Protein AF-R9ME19-F1 (afdb_monomer_lite)

Secondary structure (DSSP, 8-state):
--S-HHHHSS---HHHHHHHHHHTTTS-HHHHHHHHHTS-TT--S-HHHHHHHHHHHHHHHHHS-HHHHHHHH-

Foldseek 3Di:
DVDDVLVVVDDPPLVVLLVLLVVVVPDPLVVSLCCCQVVVPVVDPDSVVSNSNSVVSVVVCVPDDVVVSVVSND

pLDDT: mean 93.26, std 6.99, range [68.5, 98.5]

Radius of gyration: 12.34 Å; chains: 1; bounding box: 35×25×29 Å

Str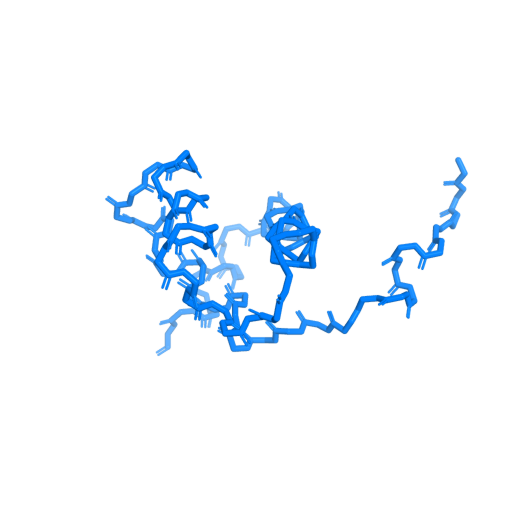ucture (mmCIF, N/CA/C/O backbone):
data_AF-R9ME19-F1
#
_entry.id   AF-R9ME19-F1
#
loop_
_atom_site.group_PDB
_atom_site.id
_atom_site.type_symbol
_atom_site.label_atom_id
_atom_site.label_alt_id
_atom_site.label_comp_id
_atom_site.label_asym_id
_atom_site.label_entity_id
_atom_site.label_seq_id
_atom_site.pdbx_PDB_ins_code
_atom_site.Cartn_x
_atom_site.Cartn_y
_atom_site.Cartn_z
_atom_site.occupancy
_atom_site.B_iso_or_equiv
_atom_site.auth_seq_id
_atom_site.auth_comp_id
_atom_site.auth_asym_id
_atom_site.auth_atom_id
_atom_site.pdbx_PDB_model_num
ATOM 1 N N . MET A 1 1 ? 20.472 12.113 1.285 1.00 68.50 1 MET A N 1
ATOM 2 C CA . MET A 1 1 ? 20.902 11.150 2.319 1.00 68.50 1 MET A CA 1
ATOM 3 C C . MET A 1 1 ? 20.982 9.801 1.630 1.00 68.50 1 MET A C 1
ATOM 5 O O . MET A 1 1 ? 19.990 9.411 1.029 1.00 68.50 1 MET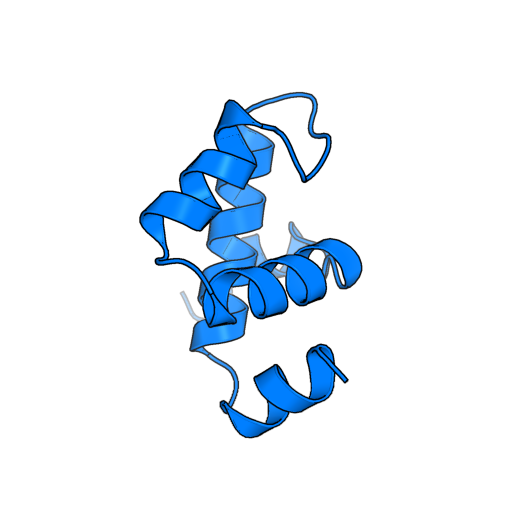 A O 1
ATOM 9 N N . GLU A 1 2 ? 22.149 9.163 1.617 1.00 80.75 2 GLU A N 1
ATOM 10 C CA . GLU A 1 2 ? 22.371 7.889 0.909 1.00 80.75 2 GLU A CA 1
ATOM 11 C C . GLU A 1 2 ? 21.589 6.727 1.550 1.00 80.75 2 GLU A C 1
ATOM 13 O O . GLU A 1 2 ? 21.106 5.834 0.863 1.00 80.75 2 GLU A O 1
ATOM 18 N N . TYR A 1 3 ? 21.349 6.816 2.862 1.00 77.19 3 TYR A N 1
ATOM 19 C CA . TYR A 1 3 ? 20.534 5.883 3.634 1.00 77.19 3 TYR A CA 1
ATOM 20 C C . TYR A 1 3 ? 19.340 6.598 4.265 1.00 77.19 3 TYR A C 1
ATOM 22 O O . TYR A 1 3 ? 19.399 7.787 4.576 1.00 77.19 3 TYR A O 1
ATOM 30 N N . SER A 1 4 ? 18.241 5.869 4.461 1.00 80.06 4 SER A N 1
ATOM 31 C CA . SER A 1 4 ? 17.024 6.385 5.088 1.00 80.06 4 SER A CA 1
ATOM 32 C C . SER A 1 4 ? 16.527 5.422 6.156 1.00 80.06 4 SER A C 1
ATOM 34 O O . SER A 1 4 ? 16.369 4.228 5.895 1.00 80.06 4 SER A O 1
ATOM 36 N N . ALA A 1 5 ? 16.176 5.961 7.327 1.00 82.25 5 ALA A N 1
ATOM 37 C CA . ALA A 1 5 ? 15.494 5.205 8.376 1.00 82.25 5 ALA A CA 1
ATOM 38 C C . ALA A 1 5 ? 14.198 4.551 7.861 1.00 82.25 5 ALA A C 1
ATOM 40 O O . ALA A 1 5 ? 13.839 3.461 8.290 1.00 82.25 5 ALA A O 1
ATOM 41 N N . GLY A 1 6 ? 13.539 5.149 6.861 1.00 74.56 6 GLY A N 1
ATOM 42 C CA . GLY A 1 6 ? 12.319 4.601 6.270 1.00 74.56 6 GLY A CA 1
ATOM 43 C C . GLY A 1 6 ? 12.483 3.205 5.660 1.00 74.56 6 GLY A C 1
ATOM 44 O O . GLY A 1 6 ? 11.495 2.480 5.572 1.00 74.56 6 GLY A O 1
ATOM 45 N N . ASN A 1 7 ? 13.700 2.800 5.281 1.00 70.25 7 ASN A N 1
ATOM 46 C CA . ASN A 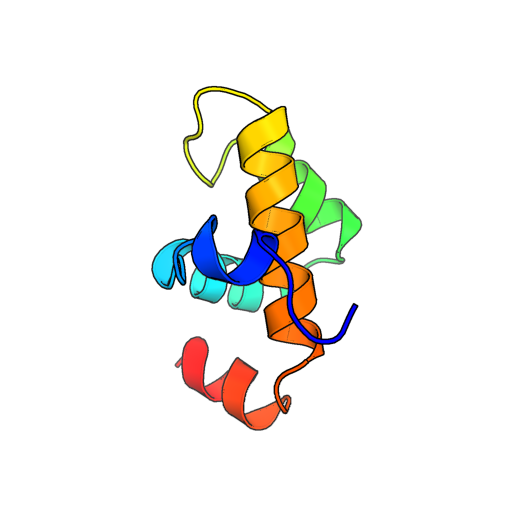1 7 ? 13.947 1.452 4.764 1.00 70.25 7 ASN A CA 1
ATOM 47 C C . ASN A 1 7 ? 14.003 0.391 5.872 1.00 70.25 7 ASN A C 1
ATOM 49 O O . ASN A 1 7 ? 13.582 -0.737 5.642 1.00 70.25 7 ASN A O 1
ATOM 53 N N . VAL A 1 8 ? 14.472 0.752 7.070 1.00 77.62 8 VAL A N 1
ATOM 54 C CA . VAL A 1 8 ? 14.540 -0.153 8.234 1.00 77.62 8 VAL A CA 1
ATOM 55 C C . VAL A 1 8 ? 13.277 -0.103 9.098 1.00 77.62 8 VAL A C 1
ATOM 57 O O . VAL A 1 8 ? 12.960 -1.071 9.778 1.00 77.62 8 VAL A O 1
ATOM 60 N N . SER A 1 9 ? 12.513 0.992 9.054 1.00 80.56 9 SER A N 1
ATOM 61 C CA . SER A 1 9 ? 11.278 1.148 9.839 1.00 80.56 9 SER A CA 1
ATOM 62 C C . SER A 1 9 ? 10.046 0.460 9.234 1.00 80.56 9 SER A C 1
ATOM 64 O O . SER A 1 9 ? 9.014 0.372 9.899 1.00 80.56 9 SER A O 1
ATOM 66 N N . ASN A 1 10 ? 10.126 -0.001 7.982 1.00 83.62 10 ASN A N 1
ATOM 67 C CA . ASN A 1 10 ? 8.995 -0.547 7.234 1.00 83.62 10 ASN A CA 1
ATOM 68 C C . ASN A 1 10 ? 9.307 -1.961 6.734 1.00 83.62 10 ASN A C 1
ATOM 70 O O . ASN A 1 10 ? 10.173 -2.140 5.875 1.00 83.62 10 ASN A O 1
ATOM 74 N N . LEU A 1 11 ? 8.546 -2.950 7.214 1.00 87.81 11 LEU A N 1
ATOM 75 C CA . LEU A 1 11 ? 8.589 -4.319 6.690 1.00 87.81 11 LEU A CA 1
ATOM 76 C C . LEU A 1 11 ? 8.241 -4.338 5.195 1.00 87.81 11 LEU A C 1
ATOM 78 O O . LEU A 1 11 ? 7.737 -3.358 4.644 1.00 87.81 11 LEU A O 1
ATOM 82 N N . LEU A 1 12 ? 8.483 -5.465 4.522 1.00 89.19 12 LEU A N 1
ATOM 83 C CA . LEU A 1 12 ? 8.106 -5.611 3.114 1.00 89.19 12 LEU A CA 1
ATOM 84 C C . LEU A 1 12 ? 6.591 -5.458 2.903 1.00 89.19 12 LEU A C 1
ATOM 86 O O . LEU A 1 12 ? 6.193 -4.841 1.919 1.00 89.19 12 LEU A O 1
ATOM 90 N N . TRP A 1 13 ? 5.781 -5.977 3.838 1.00 93.31 13 TRP A N 1
ATOM 91 C CA . TRP A 1 13 ? 4.314 -6.018 3.742 1.00 93.31 13 TRP A CA 1
ATOM 92 C C . TRP A 1 13 ? 3.842 -6.671 2.448 1.00 93.31 13 TRP A C 1
ATOM 94 O O . TRP A 1 13 ? 3.120 -6.083 1.652 1.00 93.31 13 TRP A O 1
ATOM 104 N N . PHE A 1 14 ? 4.332 -7.888 2.205 1.00 94.12 14 PHE A N 1
ATOM 105 C CA . PHE A 1 14 ? 4.127 -8.586 0.940 1.00 94.12 14 PHE A CA 1
ATOM 106 C C . PHE A 1 14 ? 2.643 -8.766 0.589 1.00 94.12 14 PHE A C 1
ATOM 108 O O . PHE A 1 14 ? 2.273 -8.599 -0.570 1.00 94.12 14 PHE A O 1
ATOM 115 N N . VAL A 1 15 ? 1.795 -9.068 1.579 1.00 95.38 15 VAL A N 1
ATOM 116 C CA . VAL A 1 15 ? 0.353 -9.260 1.370 1.00 95.38 15 VAL A CA 1
ATOM 117 C C . VAL A 1 15 ? -0.292 -7.963 0.891 1.00 95.38 15 VAL A C 1
ATOM 119 O O . VAL A 1 15 ? -0.915 -7.946 -0.168 1.00 95.38 15 VAL A O 1
ATOM 122 N N . GLU A 1 16 ? -0.074 -6.866 1.613 1.00 96.75 16 GLU A N 1
ATOM 123 C CA . GLU A 1 16 ? -0.610 -5.549 1.278 1.00 96.75 16 GLU A CA 1
ATOM 124 C C . GLU A 1 16 ? -0.018 -5.028 -0.033 1.00 96.75 16 GLU A C 1
ATOM 126 O O . GLU A 1 16 ? -0.733 -4.468 -0.859 1.00 96.75 16 GLU A O 1
ATOM 131 N N . MET A 1 17 ? 1.276 -5.254 -0.271 1.00 96.50 17 MET A N 1
ATOM 132 C CA . MET A 1 17 ? 1.958 -4.862 -1.503 1.00 96.50 17 MET A CA 1
ATOM 133 C C . MET A 1 17 ? 1.372 -5.579 -2.717 1.00 96.50 17 MET A C 1
ATOM 135 O O . MET A 1 17 ? 1.093 -4.933 -3.728 1.00 96.50 17 MET A O 1
ATOM 139 N N . ARG A 1 18 ? 1.149 -6.894 -2.617 1.00 97.06 18 ARG A N 1
ATOM 140 C CA . ARG A 1 18 ? 0.519 -7.685 -3.676 1.00 97.06 18 ARG A CA 1
ATOM 141 C C . ARG A 1 18 ? -0.917 -7.241 -3.927 1.00 97.06 18 ARG A C 1
ATOM 143 O O . ARG A 1 18 ? -1.301 -7.082 -5.082 1.00 97.06 18 ARG A O 1
ATOM 150 N N . GLU A 1 19 ? -1.700 -7.028 -2.874 1.00 97.25 19 GLU A N 1
ATOM 151 C CA . GLU A 1 19 ? -3.096 -6.607 -3.022 1.00 97.25 19 GLU A CA 1
ATOM 152 C C . GLU A 1 19 ? -3.199 -5.211 -3.645 1.00 97.25 19 GLU A C 1
ATOM 154 O O . GLU A 1 19 ? -3.961 -4.990 -4.582 1.00 97.25 19 GLU A O 1
ATOM 159 N N . THR A 1 20 ? -2.326 -4.295 -3.233 1.00 97.94 20 THR A N 1
ATOM 160 C CA . THR A 1 20 ? -2.207 -2.965 -3.845 1.00 97.94 20 THR A CA 1
ATOM 161 C C . THR A 1 20 ? -1.842 -3.053 -5.319 1.00 97.94 20 THR A C 1
ATOM 163 O O . THR A 1 20 ? -2.438 -2.362 -6.141 1.00 97.94 20 THR A O 1
ATOM 166 N N . ALA A 1 21 ? -0.886 -3.916 -5.678 1.00 97.69 21 ALA A N 1
ATOM 167 C CA . ALA A 1 21 ? -0.499 -4.121 -7.069 1.00 97.69 21 ALA A CA 1
ATOM 168 C C . ALA A 1 21 ? -1.671 -4.632 -7.923 1.00 97.69 21 ALA A C 1
ATOM 170 O O . ALA A 1 21 ? -1.819 -4.180 -9.059 1.00 97.69 21 ALA A O 1
ATOM 171 N N . LYS A 1 22 ? -2.522 -5.515 -7.374 1.00 97.62 22 LYS A N 1
ATOM 172 C CA . LYS A 1 22 ? -3.754 -5.991 -8.028 1.00 97.62 22 LYS A CA 1
ATOM 173 C C . LYS A 1 22 ? -4.778 -4.874 -8.205 1.00 97.62 22 LYS A C 1
ATOM 175 O O . LYS A 1 22 ? -5.333 -4.733 -9.292 1.00 97.62 22 LYS A O 1
ATOM 180 N N . LEU A 1 23 ? -5.020 -4.077 -7.165 1.00 98.06 23 LEU A N 1
ATOM 181 C CA . LEU A 1 23 ? -5.980 -2.970 -7.211 1.00 98.06 23 LEU A CA 1
ATOM 182 C C . LEU A 1 23 ? -5.563 -1.901 -8.225 1.00 98.06 23 LEU A C 1
ATOM 184 O O . LEU A 1 23 ? -6.392 -1.440 -9.003 1.00 98.06 23 LEU A O 1
ATOM 188 N N . LEU A 1 24 ? -4.267 -1.594 -8.300 1.00 97.31 24 LEU A N 1
ATOM 189 C CA . LEU A 1 24 ? -3.712 -0.647 -9.271 1.00 97.31 24 LEU A CA 1
ATOM 190 C C . LEU A 1 24 ? -3.786 -1.128 -10.733 1.00 97.31 24 LEU A C 1
ATOM 192 O O . LEU A 1 24 ? -3.497 -0.345 -11.630 1.00 97.31 24 LEU A O 1
ATOM 196 N N . GLN A 1 25 ? -4.178 -2.383 -11.002 1.00 95.19 25 GLN A N 1
ATOM 197 C CA . GLN A 1 25 ? -4.512 -2.820 -12.368 1.00 95.19 25 GLN A CA 1
ATOM 198 C C . GLN A 1 25 ? -5.920 -2.387 -12.801 1.00 95.19 25 GLN A C 1
ATOM 200 O O . GLN A 1 25 ? -6.232 -2.431 -13.988 1.00 95.19 25 GLN A O 1
ATOM 205 N N . LYS A 1 26 ? -6.792 -2.046 -11.845 1.00 97.25 26 LYS A N 1
ATOM 206 C CA . LYS A 1 26 ? -8.225 -1.799 -12.075 1.00 97.25 26 LYS A CA 1
ATOM 207 C C . LYS A 1 26 ? -8.650 -0.371 -11.751 1.00 97.25 26 LYS A C 1
ATOM 209 O O . LYS A 1 26 ? -9.625 0.100 -12.323 1.00 97.25 26 LYS A O 1
ATOM 214 N N . TYR A 1 27 ? -7.938 0.275 -10.836 1.00 98.25 27 TYR A N 1
ATOM 215 C CA . TYR A 1 27 ? -8.281 1.572 -10.269 1.00 98.25 27 TYR A CA 1
ATOM 216 C C . TYR A 1 27 ? -7.091 2.519 -10.336 1.00 98.25 27 TYR A C 1
ATOM 218 O O . TYR A 1 27 ? -5.933 2.085 -10.361 1.00 98.25 27 TYR A O 1
ATOM 226 N N . ASP A 1 28 ? -7.369 3.819 -10.320 1.00 97.69 28 ASP A N 1
ATOM 227 C CA . ASP A 1 28 ? -6.308 4.814 -10.240 1.00 97.69 28 ASP A CA 1
ATOM 228 C C . ASP A 1 28 ? -5.692 4.893 -8.827 1.00 97.69 28 ASP A C 1
ATOM 230 O O . ASP A 1 28 ? -6.189 4.343 -7.840 1.00 97.69 28 ASP A O 1
ATOM 234 N N . VAL A 1 29 ? -4.564 5.596 -8.705 1.00 97.94 29 VAL A N 1
ATOM 235 C CA . VAL A 1 29 ? -3.839 5.708 -7.429 1.00 97.94 29 VAL A CA 1
ATOM 236 C C . VAL A 1 29 ? -4.685 6.368 -6.334 1.00 97.94 29 VAL A C 1
ATOM 238 O O . VAL A 1 29 ? -4.543 6.002 -5.168 1.00 97.94 29 VAL A O 1
ATOM 241 N N . LYS A 1 30 ? -5.542 7.337 -6.681 1.00 97.94 30 LYS A N 1
ATOM 242 C CA . LYS A 1 30 ? -6.382 8.055 -5.714 1.00 97.94 30 LYS A CA 1
ATOM 243 C C . LYS A 1 30 ? -7.502 7.157 -5.204 1.00 97.94 30 LYS A C 1
ATOM 245 O O . LYS A 1 30 ? -7.776 7.168 -4.008 1.00 97.94 30 LYS A O 1
ATOM 250 N N . GLU A 1 31 ? -8.107 6.364 -6.079 1.00 98.44 31 GLU A N 1
ATOM 251 C CA . GLU A 1 31 ? -9.122 5.376 -5.723 1.00 98.44 31 GLU A CA 1
ATOM 252 C C . GLU A 1 31 ? -8.551 4.303 -4.796 1.00 98.44 31 GLU A C 1
ATOM 254 O O . GLU A 1 31 ? -9.125 4.045 -3.739 1.00 98.44 31 GLU A O 1
ATOM 259 N N . VAL A 1 32 ? -7.383 3.734 -5.121 1.00 98.50 32 VAL A N 1
ATOM 260 C CA . VAL A 1 32 ? -6.734 2.747 -4.241 1.00 98.50 32 VAL A CA 1
ATOM 261 C C . VAL A 1 32 ? -6.332 3.380 -2.909 1.00 98.50 32 VAL A C 1
ATOM 263 O O . VAL A 1 32 ? -6.509 2.770 -1.857 1.00 98.50 32 VAL A O 1
ATOM 266 N N . GLN A 1 33 ? -5.846 4.625 -2.918 1.00 98.19 33 GLN A N 1
ATOM 267 C CA . GLN A 1 33 ? -5.558 5.346 -1.681 1.00 98.19 33 GLN A CA 1
ATOM 268 C C . GLN A 1 33 ? -6.816 5.526 -0.825 1.00 98.19 33 GLN A C 1
ATOM 270 O O . GLN A 1 33 ? -6.745 5.329 0.385 1.00 98.19 33 GLN A O 1
ATOM 275 N N . ARG A 1 34 ? -7.959 5.861 -1.435 1.00 98.38 34 ARG A N 1
ATOM 276 C CA . ARG A 1 34 ? -9.244 5.948 -0.737 1.00 98.38 34 ARG A CA 1
ATOM 277 C C . ARG A 1 34 ? -9.612 4.609 -0.098 1.00 98.38 34 ARG A C 1
ATOM 279 O O . ARG A 1 34 ? -9.911 4.587 1.084 1.00 98.38 34 ARG A O 1
ATOM 286 N N . MET A 1 35 ? -9.498 3.492 -0.819 1.00 98.44 35 MET A N 1
ATOM 287 C CA . MET A 1 35 ? -9.773 2.158 -0.255 1.00 98.44 35 MET A CA 1
ATOM 288 C C . MET A 1 35 ? -8.865 1.835 0.943 1.00 98.44 35 MET A C 1
ATOM 290 O O . MET A 1 35 ? -9.291 1.240 1.930 1.00 98.44 35 MET A O 1
ATOM 294 N N . VAL A 1 36 ? -7.597 2.252 0.900 1.00 98.06 36 VAL A N 1
ATOM 295 C CA . VAL A 1 36 ? -6.676 2.066 2.032 1.00 98.06 36 VAL A CA 1
ATOM 296 C C . VAL A 1 36 ? -7.061 2.896 3.253 1.00 98.06 36 VAL A C 1
ATOM 298 O O . VAL A 1 36 ? -6.925 2.405 4.373 1.00 98.06 36 VAL A O 1
ATOM 301 N N . LEU A 1 37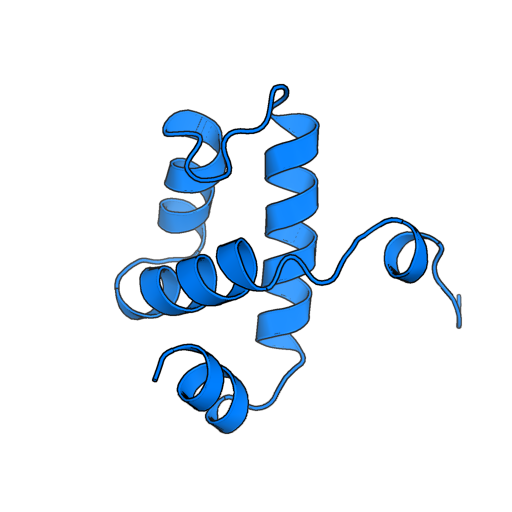 ? -7.473 4.148 3.060 1.00 97.69 37 LEU A N 1
ATOM 302 C CA . LEU A 1 37 ? -7.708 5.081 4.163 1.00 97.69 37 LEU A CA 1
ATOM 303 C C . LEU A 1 37 ? -9.132 4.994 4.714 1.00 97.69 37 LEU A C 1
ATOM 305 O O . LEU A 1 37 ? -9.299 4.951 5.930 1.00 97.69 37 LEU A O 1
ATOM 309 N N . ASP A 1 38 ? -10.119 4.917 3.828 1.00 97.44 38 ASP A N 1
ATOM 310 C CA . ASP A 1 38 ? -11.537 5.002 4.167 1.00 97.44 38 ASP A CA 1
ATOM 311 C C . ASP A 1 38 ? -12.107 3.601 4.432 1.00 97.44 38 ASP A C 1
ATOM 313 O O . ASP A 1 38 ? -12.710 3.367 5.478 1.00 97.44 38 ASP A O 1
ATOM 317 N N . ASP A 1 39 ? -11.836 2.639 3.539 1.00 97.62 39 ASP A N 1
ATOM 318 C CA . ASP A 1 39 ? -12.313 1.251 3.687 1.00 97.62 39 ASP A CA 1
ATOM 319 C C . ASP A 1 39 ? -11.387 0.405 4.586 1.00 97.62 39 ASP A C 1
ATOM 321 O O . ASP A 1 39 ? -11.694 -0.741 4.919 1.00 97.62 39 ASP A O 1
ATOM 325 N N . ASN A 1 40 ? -10.241 0.967 4.990 1.00 96.44 40 ASN A N 1
ATOM 326 C CA . ASN A 1 40 ? -9.238 0.351 5.859 1.00 96.44 40 ASN A CA 1
ATOM 327 C C . ASN A 1 40 ? -8.839 -1.076 5.433 1.00 96.44 40 ASN A C 1
ATOM 329 O O . ASN A 1 40 ? -8.709 -1.977 6.266 1.00 96.44 40 ASN A O 1
ATOM 333 N N . ILE A 1 41 ? -8.598 -1.295 4.136 1.00 97.31 41 ILE A N 1
ATOM 334 C CA . ILE A 1 41 ? -8.253 -2.629 3.605 1.00 97.31 41 ILE A CA 1
ATOM 335 C C . ILE A 1 41 ? -6.939 -3.207 4.168 1.00 97.31 41 ILE A C 1
ATOM 337 O O . ILE A 1 41 ? -6.704 -4.408 4.072 1.00 97.31 41 ILE A O 1
ATOM 341 N N . TYR A 1 42 ? -6.086 -2.381 4.785 1.00 96.69 42 TYR A N 1
ATOM 342 C CA . TYR A 1 42 ? -4.878 -2.825 5.500 1.00 96.69 42 TYR A CA 1
ATOM 343 C C . TYR A 1 42 ? -5.108 -3.126 6.985 1.00 96.69 42 TYR A C 1
ATOM 345 O O . TYR A 1 42 ? -4.174 -3.527 7.677 1.00 96.69 42 TYR A O 1
ATOM 353 N N . GLN A 1 43 ? -6.320 -2.895 7.493 1.00 95.88 43 GLN A N 1
ATOM 354 C CA . GLN A 1 43 ? -6.717 -3.177 8.872 1.00 95.88 43 GLN A CA 1
ATOM 355 C C . GLN A 1 43 ? -5.818 -2.497 9.921 1.00 95.88 43 GLN A C 1
ATOM 357 O O . GLN A 1 43 ? -5.533 -3.048 10.989 1.00 95.88 43 GLN A O 1
ATOM 362 N N . HIS A 1 44 ? -5.366 -1.269 9.645 1.00 95.31 44 HIS A N 1
ATOM 363 C CA . HIS A 1 44 ? -4.602 -0.492 10.623 1.00 95.31 44 HIS A CA 1
ATOM 364 C C . HIS A 1 44 ? -5.509 0.184 11.637 1.00 95.31 44 HIS A C 1
ATOM 366 O O . HIS A 1 44 ? -6.645 0.555 11.358 1.00 95.31 44 HIS A O 1
ATOM 372 N N . LYS A 1 45 ? -4.950 0.420 12.827 1.00 95.25 45 LYS A N 1
ATOM 373 C CA . LYS A 1 45 ? -5.625 1.170 13.895 1.00 95.25 45 LYS A CA 1
ATOM 374 C C . LYS A 1 45 ? -5.650 2.680 13.657 1.00 95.25 45 LYS A C 1
ATOM 376 O O . LYS A 1 45 ? -6.433 3.376 14.288 1.00 95.25 45 LYS A O 1
ATOM 381 N N . THR A 1 46 ? -4.744 3.204 12.829 1.00 96.25 46 THR A N 1
ATOM 382 C CA . THR A 1 46 ? -4.629 4.645 12.578 1.00 96.25 46 THR A CA 1
ATOM 383 C C . THR A 1 46 ? -4.442 4.932 11.096 1.00 96.25 46 THR A C 1
ATOM 385 O O . THR A 1 46 ? -3.630 4.289 10.423 1.00 96.25 46 THR A O 1
ATOM 388 N N . GLU A 1 47 ? -5.124 5.970 10.611 1.00 95.94 47 GLU A N 1
ATOM 389 C CA . GLU A 1 47 ? -5.004 6.450 9.230 1.00 95.94 47 GLU A CA 1
ATOM 390 C C . GLU A 1 47 ? -3.550 6.810 8.891 1.00 95.94 47 GLU A C 1
ATOM 392 O O . GLU A 1 47 ? -3.036 6.447 7.836 1.00 95.94 47 GLU A O 1
ATOM 397 N N . LYS A 1 48 ? -2.824 7.445 9.827 1.00 95.25 48 LYS A N 1
ATOM 398 C CA . LYS A 1 48 ? -1.403 7.789 9.652 1.00 95.25 48 LYS A CA 1
ATOM 399 C C . LYS A 1 48 ? -0.557 6.566 9.288 1.00 95.25 48 LYS A C 1
ATOM 401 O O . LYS A 1 48 ? 0.339 6.676 8.448 1.00 95.25 48 LYS A O 1
ATOM 406 N N . ARG A 1 49 ? -0.817 5.411 9.912 1.00 93.62 49 ARG A N 1
ATOM 407 C CA . ARG A 1 49 ? -0.072 4.180 9.629 1.00 93.62 49 ARG A CA 1
ATOM 408 C C . ARG A 1 49 ? -0.467 3.582 8.282 1.00 93.62 49 ARG A C 1
ATOM 410 O O . ARG A 1 49 ? 0.435 3.242 7.521 1.00 93.62 49 ARG A O 1
ATOM 417 N N . ALA A 1 50 ? -1.761 3.548 7.962 1.00 96.31 50 ALA A N 1
ATOM 418 C CA . ALA A 1 50 ? -2.255 3.103 6.657 1.00 96.31 50 ALA A CA 1
ATOM 419 C C . ALA A 1 50 ? -1.680 3.955 5.511 1.00 96.31 50 ALA A C 1
ATOM 421 O O . ALA A 1 50 ? -1.091 3.428 4.567 1.00 96.31 50 ALA A O 1
ATOM 422 N N . LYS A 1 51 ? -1.730 5.286 5.649 1.00 96.50 51 LYS A N 1
ATOM 423 C CA . LYS A 1 51 ? -1.170 6.253 4.694 1.00 96.50 51 LYS A CA 1
ATOM 424 C C . LYS A 1 51 ? 0.335 6.086 4.512 1.00 96.50 51 LYS A C 1
ATOM 426 O O . LYS A 1 51 ? 0.829 6.100 3.385 1.00 96.50 51 LYS A O 1
ATOM 431 N N . GLY A 1 52 ? 1.069 5.915 5.612 1.00 94.69 52 GLY A N 1
ATOM 432 C CA . GLY A 1 52 ? 2.512 5.680 5.582 1.00 94.69 52 GLY A CA 1
ATOM 433 C C . GLY A 1 52 ? 2.878 4.374 4.873 1.00 94.69 52 GLY A C 1
ATOM 434 O O . GLY A 1 52 ? 3.757 4.372 4.010 1.00 94.69 52 GLY A O 1
ATOM 435 N N . GLN A 1 53 ? 2.172 3.283 5.190 1.00 95.50 53 GLN A N 1
ATOM 436 C CA . GLN A 1 53 ? 2.369 1.990 4.537 1.00 95.50 53 GLN A CA 1
ATOM 437 C C . GLN A 1 53 ? 2.046 2.062 3.042 1.00 95.50 53 GLN A C 1
ATOM 439 O O . GLN A 1 53 ? 2.874 1.642 2.236 1.00 95.50 53 GLN A O 1
ATOM 444 N N . PHE A 1 54 ? 0.906 2.644 2.654 1.00 97.44 54 PHE A N 1
ATOM 445 C CA . PHE A 1 54 ? 0.539 2.810 1.245 1.00 97.44 54 PHE A CA 1
ATOM 446 C C . PHE A 1 54 ? 1.578 3.621 0.478 1.00 97.44 54 PHE A C 1
ATOM 448 O O . PHE A 1 54 ? 2.026 3.195 -0.582 1.00 97.44 54 PHE A O 1
ATOM 455 N N . GLY A 1 55 ? 2.035 4.744 1.039 1.00 95.81 55 GLY A N 1
ATOM 456 C CA . GLY A 1 55 ? 3.081 5.552 0.418 1.00 95.81 55 GLY A CA 1
ATOM 457 C C . GLY A 1 55 ? 4.395 4.785 0.228 1.00 95.81 55 GLY A C 1
ATOM 458 O O . GLY A 1 55 ? 5.055 4.939 -0.798 1.00 95.81 55 GLY A O 1
ATOM 459 N N . CYS A 1 56 ? 4.774 3.936 1.188 1.00 94.75 56 CYS A N 1
ATOM 460 C CA . CYS A 1 56 ? 5.955 3.079 1.075 1.00 94.75 56 CYS A CA 1
ATOM 461 C C . CYS A 1 56 ? 5.779 2.004 -0.008 1.00 94.75 56 CYS A C 1
ATOM 463 O O . CYS A 1 56 ? 6.645 1.858 -0.871 1.00 94.75 56 CYS A O 1
ATOM 465 N N . ILE A 1 57 ? 4.644 1.300 -0.001 1.00 96.19 57 ILE A N 1
ATOM 466 C CA . ILE A 1 57 ? 4.299 0.279 -0.997 1.00 96.19 57 ILE A CA 1
ATOM 467 C C . ILE A 1 57 ? 4.276 0.881 -2.401 1.00 96.19 57 ILE A C 1
ATOM 469 O O . ILE A 1 57 ? 4.922 0.345 -3.296 1.00 96.19 57 ILE A O 1
ATOM 473 N N . LYS A 1 58 ? 3.606 2.023 -2.596 1.00 96.62 58 LYS A N 1
ATOM 474 C CA . LYS A 1 58 ? 3.507 2.681 -3.902 1.00 96.62 58 LYS A CA 1
ATOM 475 C C . LYS A 1 58 ? 4.881 3.050 -4.451 1.00 96.62 58 LYS A C 1
ATOM 477 O O . LYS A 1 58 ? 5.189 2.706 -5.584 1.00 96.62 58 LYS A O 1
ATOM 482 N N . LYS A 1 59 ? 5.743 3.651 -3.621 1.00 94.69 59 LYS A N 1
ATOM 483 C CA . LYS A 1 59 ? 7.132 3.955 -4.003 1.00 94.69 59 LYS A CA 1
ATOM 484 C C . LYS A 1 59 ? 7.920 2.705 -4.394 1.00 94.69 59 LYS A C 1
ATOM 486 O O . LYS A 1 59 ? 8.707 2.763 -5.330 1.00 94.69 59 LYS A O 1
ATOM 491 N N . ARG A 1 60 ? 7.728 1.585 -3.689 1.00 94.06 60 ARG A N 1
ATOM 492 C CA . ARG A 1 60 ? 8.384 0.311 -4.024 1.00 94.06 60 ARG A CA 1
ATOM 493 C C . ARG A 1 60 ? 7.877 -0.250 -5.348 1.00 94.06 60 ARG A C 1
ATOM 495 O O . ARG A 1 60 ? 8.696 -0.670 -6.153 1.00 94.06 60 ARG A O 1
ATOM 502 N N . LEU A 1 61 ? 6.563 -0.231 -5.577 1.00 96.25 61 LEU A N 1
ATOM 503 C CA . LEU A 1 61 ? 5.956 -0.680 -6.832 1.00 96.25 61 LEU A CA 1
ATOM 504 C C . LEU A 1 61 ? 6.417 0.167 -8.025 1.00 96.25 61 LEU A C 1
ATOM 506 O O . LEU A 1 61 ? 6.706 -0.396 -9.072 1.00 96.25 61 LEU A O 1
ATOM 510 N N . ASP A 1 62 ? 6.564 1.482 -7.846 1.00 95.56 62 ASP A N 1
ATOM 511 C CA . ASP A 1 62 ? 7.062 2.392 -8.889 1.00 95.56 62 ASP A CA 1
ATOM 512 C C . ASP A 1 62 ? 8.555 2.210 -9.189 1.00 95.56 62 ASP A C 1
ATOM 514 O O . ASP A 1 62 ? 9.012 2.514 -10.289 1.00 95.56 62 ASP A O 1
ATOM 518 N N . ALA A 1 63 ? 9.330 1.738 -8.210 1.00 94.94 63 ALA A N 1
ATOM 519 C CA . ALA A 1 63 ? 10.773 1.559 -8.341 1.00 94.94 63 ALA A CA 1
ATOM 520 C C . ALA A 1 63 ? 11.173 0.214 -8.969 1.00 94.94 63 ALA A C 1
ATOM 522 O O . ALA A 1 63 ? 12.311 0.071 -9.419 1.00 94.94 63 ALA A O 1
ATOM 523 N N . ILE A 1 64 ? 10.283 -0.784 -8.976 1.00 94.31 64 ILE A N 1
ATOM 524 C CA . ILE A 1 64 ? 10.579 -2.102 -9.546 1.00 94.31 64 ILE A CA 1
ATOM 525 C C . ILE A 1 64 ? 10.076 -2.210 -10.995 1.00 94.31 64 ILE A C 1
ATOM 527 O O . ILE A 1 64 ? 9.046 -1.636 -11.338 1.00 94.31 64 ILE A O 1
ATOM 531 N N . PRO A 1 65 ? 10.759 -2.981 -11.862 1.00 96.69 65 PRO A N 1
ATOM 532 C CA . PRO A 1 65 ? 10.299 -3.219 -13.226 1.00 96.69 65 PRO A CA 1
ATOM 533 C C . PRO A 1 65 ? 8.878 -3.791 -13.280 1.00 96.69 65 PRO A C 1
ATOM 535 O O . PRO A 1 65 ? 8.554 -4.717 -12.534 1.00 96.69 65 PRO A O 1
ATOM 538 N N . GLU A 1 66 ? 8.070 -3.337 -14.241 1.00 94.44 66 GLU A N 1
ATOM 539 C CA . GLU A 1 66 ? 6.672 -3.767 -14.415 1.00 94.44 66 GLU A CA 1
ATOM 540 C C . GLU A 1 66 ? 6.524 -5.298 -14.494 1.00 94.44 66 GLU A C 1
ATOM 542 O O . GLU A 1 66 ? 5.598 -5.875 -13.927 1.00 94.44 66 GLU A O 1
ATOM 547 N N . ARG A 1 67 ? 7.484 -5.993 -15.124 1.00 95.62 67 ARG A N 1
ATOM 548 C CA . ARG A 1 67 ? 7.512 -7.467 -15.175 1.00 95.62 67 ARG A CA 1
ATOM 549 C C . ARG A 1 67 ? 7.516 -8.119 -13.786 1.00 95.62 67 ARG A C 1
ATOM 551 O O . ARG A 1 67 ? 6.918 -9.173 -13.610 1.00 95.62 67 ARG A O 1
ATOM 558 N N . LEU A 1 68 ? 8.178 -7.498 -12.807 1.00 95.50 68 LEU A N 1
ATOM 559 C CA . LEU A 1 68 ? 8.213 -7.988 -11.430 1.00 95.50 68 LEU A CA 1
ATOM 560 C C . LEU A 1 68 ? 6.906 -7.671 -10.711 1.00 95.50 68 LEU A C 1
ATOM 562 O O . LEU A 1 68 ? 6.418 -8.515 -9.971 1.00 95.50 68 LEU A O 1
ATOM 566 N N . VAL A 1 69 ? 6.298 -6.510 -10.979 1.00 95.38 69 VAL A N 1
ATOM 567 C CA . VAL A 1 69 ? 4.949 -6.195 -10.480 1.00 95.38 69 VAL A CA 1
ATOM 568 C C . VAL A 1 69 ? 3.946 -7.246 -10.957 1.00 95.38 69 VAL A C 1
ATOM 570 O O . VAL A 1 69 ? 3.172 -7.760 -10.154 1.00 95.38 69 VAL A O 1
ATOM 573 N N . LYS A 1 70 ? 4.012 -7.639 -12.235 1.00 9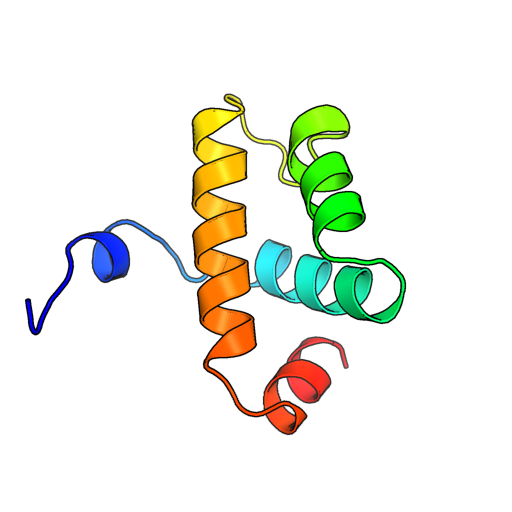4.25 70 LYS A N 1
ATOM 574 C CA . LYS A 1 70 ? 3.182 -8.721 -12.785 1.00 94.25 70 LYS A CA 1
ATOM 575 C C . LYS A 1 70 ? 3.459 -10.062 -12.105 1.00 94.25 70 LYS A C 1
ATOM 577 O O . LYS A 1 70 ? 2.518 -10.768 -11.777 1.00 94.25 70 LYS A O 1
ATOM 582 N N . ALA A 1 71 ? 4.719 -10.389 -11.820 1.00 94.75 71 ALA A N 1
ATOM 583 C CA . ALA A 1 71 ? 5.067 -11.619 -11.108 1.00 94.75 71 ALA A CA 1
ATOM 584 C C . ALA A 1 71 ? 4.542 -11.666 -9.659 1.00 94.75 71 ALA A C 1
ATOM 586 O O . ALA A 1 71 ? 4.301 -12.752 -9.144 1.00 94.75 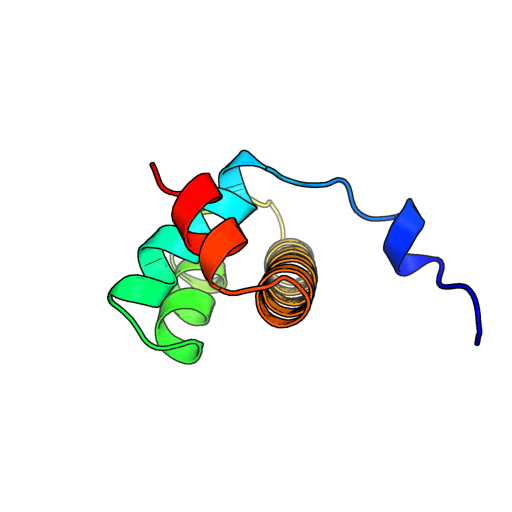71 ALA A O 1
ATOM 587 N N . LEU A 1 72 ? 4.341 -10.515 -9.002 1.00 91.94 72 LEU A N 1
ATOM 588 C CA . LEU A 1 72 ? 3.767 -10.460 -7.651 1.00 91.94 72 LEU A CA 1
ATOM 589 C C . LEU A 1 72 ? 2.284 -10.843 -7.620 1.00 91.94 72 LEU A C 1
ATOM 591 O O . LEU A 1 72 ? 1.810 -11.296 -6.580 1.00 91.94 72 LEU A O 1
ATOM 595 N N . ILE A 1 73 ? 1.548 -10.603 -8.710 1.00 93.25 73 ILE A N 1
ATOM 596 C CA . ILE A 1 73 ? 0.087 -10.764 -8.766 1.00 93.25 73 ILE A CA 1
ATOM 597 C C . ILE A 1 73 ? -0.377 -12.097 -9.367 1.00 93.25 73 ILE A C 1
ATOM 599 O O . ILE A 1 73 ? -1.579 -12.363 -9.300 1.00 93.25 73 ILE A O 1
ATOM 603 N N . LEU A 1 74 ? 0.549 -12.889 -9.928 1.00 79.56 74 LEU A N 1
ATOM 604 C CA . LEU A 1 74 ? 0.328 -14.281 -10.345 1.00 79.56 74 LEU A CA 1
ATOM 605 C C . LEU A 1 74 ? -0.035 -15.161 -9.138 1.00 79.56 74 LEU A C 1
ATOM 607 O O . LEU A 1 74 ? -0.916 -16.027 -9.318 1.00 79.56 74 LEU A O 1
#

Sequence (74 aa):
MEYSAGNVSNLLWFVEMRETAKLLQKYDVKEVQRMVLDDNIYQHKTEKRAKGQFGCIKKRLDAIPERLVKALIL